Protein AF-A0A358J001-F1 (afdb_monomer_lite)

Sequence (86 aa):
MMNLPNGALVAVADGEKLSLFRNTGHNLDIQLKPMATPEIPERLSGAPGRRSSDANPDNDTQAEDGFAMGVAEALNHMALTNKIEA

Radius of gyration: 16.57 Å; chains: 1; bounding box: 40×23×44 Å

Structure (mmCIF, N/CA/C/O backbone):
data_AF-A0A358J001-F1
#
_entry.id   AF-A0A358J001-F1
#
loop_
_atom_site.group_PDB
_atom_site.id
_atom_site.type_symbol
_atom_site.label_atom_id
_atom_site.label_alt_id
_atom_site.label_comp_id
_atom_site.label_asym_id
_atom_site.label_entity_id
_atom_site.label_seq_id
_atom_site.pdbx_PDB_ins_code
_atom_site.Cartn_x
_atom_site.Cartn_y
_atom_site.Cartn_z
_atom_site.occupancy
_atom_site.B_iso_or_equiv
_atom_site.auth_seq_id
_atom_site.auth_comp_id
_atom_site.auth_asym_id
_atom_site.auth_atom_id
_atom_site.pdbx_PDB_model_num
ATOM 1 N N . MET A 1 1 ? -22.796 5.613 -2.345 1.00 59.59 1 MET A N 1
ATOM 2 C CA . MET A 1 1 ? -21.929 6.137 -1.269 1.00 59.59 1 MET A CA 1
ATOM 3 C C . MET A 1 1 ? -20.851 5.096 -1.010 1.00 59.59 1 MET A C 1
ATOM 5 O O . MET A 1 1 ? -21.217 3.940 -0.834 1.00 59.59 1 MET A O 1
ATOM 9 N N . MET A 1 2 ? -19.569 5.462 -1.054 1.00 69.19 2 MET A N 1
ATOM 10 C CA . MET A 1 2 ? -18.468 4.536 -0.753 1.00 69.19 2 MET A CA 1
ATOM 11 C C . MET A 1 2 ? -18.265 4.496 0.768 1.00 69.19 2 MET A C 1
ATOM 13 O O . MET A 1 2 ? -18.137 5.550 1.383 1.00 69.19 2 MET A O 1
ATOM 17 N N . ASN A 1 3 ? -18.269 3.306 1.367 1.00 81.25 3 ASN A N 1
ATOM 18 C CA . ASN A 1 3 ? -17.959 3.098 2.782 1.00 81.25 3 ASN A CA 1
ATOM 19 C C . ASN A 1 3 ? -16.601 2.398 2.858 1.00 81.25 3 ASN A C 1
ATOM 21 O O . ASN A 1 3 ? -16.496 1.239 2.452 1.00 81.25 3 ASN A O 1
ATOM 25 N N . LEU A 1 4 ? -15.565 3.107 3.310 1.00 83.50 4 LEU A N 1
ATOM 26 C CA . LEU A 1 4 ? -14.241 2.523 3.492 1.00 83.50 4 LEU A CA 1
ATOM 27 C C . LEU A 1 4 ? -14.191 1.913 4.899 1.00 83.50 4 LEU A C 1
ATOM 29 O O . LEU A 1 4 ? -14.272 2.662 5.874 1.00 83.50 4 LEU A O 1
ATOM 33 N N . PRO A 1 5 ? -14.089 0.581 5.044 1.00 87.44 5 PRO A N 1
ATOM 34 C CA . PRO A 1 5 ? -14.112 -0.031 6.362 1.00 87.44 5 PRO A CA 1
ATOM 35 C C . PRO A 1 5 ? -12.907 0.414 7.194 1.00 87.44 5 PRO A C 1
ATOM 37 O O . PRO A 1 5 ? -11.832 0.722 6.666 1.00 87.44 5 PRO A O 1
ATOM 40 N N . ASN A 1 6 ? -13.093 0.448 8.512 1.00 87.38 6 ASN A N 1
ATOM 41 C CA . ASN A 1 6 ? -11.982 0.585 9.445 1.00 87.38 6 ASN A CA 1
ATOM 42 C C . ASN A 1 6 ? -10.999 -0.576 9.221 1.00 87.38 6 ASN A C 1
ATOM 44 O O . ASN A 1 6 ? -11.428 -1.703 8.987 1.00 87.38 6 ASN A O 1
ATOM 48 N N . GLY A 1 7 ? -9.701 -0.286 9.228 1.00 86.12 7 GLY A N 1
ATOM 49 C CA . GLY A 1 7 ? -8.649 -1.258 8.932 1.00 86.12 7 GLY A CA 1
ATOM 50 C C . GLY A 1 7 ? -8.313 -1.403 7.446 1.00 86.12 7 GLY A C 1
ATOM 51 O O . GLY A 1 7 ? -7.283 -1.989 7.125 1.00 86.12 7 GLY A O 1
ATOM 52 N N . ALA A 1 8 ? -9.094 -0.817 6.527 1.00 88.75 8 ALA A N 1
ATOM 53 C CA . ALA A 1 8 ? -8.803 -0.909 5.097 1.00 88.75 8 ALA A CA 1
ATOM 54 C C . ALA A 1 8 ? -7.402 -0.373 4.762 1.00 88.75 8 ALA A C 1
ATOM 56 O O . ALA A 1 8 ? -7.044 0.744 5.149 1.00 88.75 8 ALA A O 1
ATOM 57 N N . LEU A 1 9 ? -6.631 -1.153 4.001 1.00 89.06 9 LEU A N 1
ATOM 58 C CA . LEU A 1 9 ? -5.389 -0.687 3.396 1.00 89.06 9 LEU A CA 1
ATOM 59 C C . LEU A 1 9 ? -5.714 0.143 2.150 1.00 89.06 9 LEU A C 1
ATOM 61 O O . LEU A 1 9 ? -6.458 -0.299 1.276 1.00 89.06 9 LEU A O 1
ATOM 65 N N . VAL A 1 10 ? -5.124 1.328 2.063 1.00 88.38 10 VAL A N 1
ATOM 66 C CA . VAL A 1 10 ? -5.224 2.222 0.912 1.00 88.38 10 VAL A CA 1
ATOM 67 C C . VAL A 1 10 ? -3.833 2.392 0.322 1.00 88.38 10 VAL A C 1
ATOM 69 O O . VAL A 1 10 ? -2.926 2.892 0.986 1.00 88.38 10 VAL A O 1
ATOM 72 N N . ALA A 1 11 ? -3.678 1.973 -0.929 1.00 88.19 11 ALA A N 1
ATOM 73 C CA . ALA A 1 11 ? -2.481 2.204 -1.720 1.00 88.19 11 ALA A CA 1
ATOM 74 C C . ALA A 1 11 ? -2.746 3.355 -2.693 1.00 88.19 11 ALA A C 1
ATOM 76 O O . ALA A 1 11 ? -3.680 3.290 -3.491 1.00 88.19 11 ALA A O 1
ATOM 77 N N . VAL A 1 12 ? -1.932 4.405 -2.614 1.00 87.56 12 VAL A N 1
ATOM 78 C CA . VAL A 1 12 ? -1.944 5.522 -3.562 1.00 87.56 12 VAL A CA 1
ATOM 79 C C . VAL A 1 12 ? -0.671 5.426 -4.390 1.00 87.56 12 VAL A C 1
ATOM 81 O O . VAL A 1 12 ? 0.422 5.532 -3.834 1.00 87.56 12 VAL A O 1
ATOM 84 N N . ALA A 1 13 ? -0.825 5.188 -5.690 1.00 82.94 13 ALA A N 1
ATOM 85 C CA . ALA A 1 13 ? 0.266 5.120 -6.655 1.00 82.94 13 ALA A CA 1
ATOM 86 C C . ALA A 1 13 ? 0.083 6.232 -7.695 1.00 82.94 13 ALA A C 1
ATOM 88 O O . ALA A 1 13 ? -0.995 6.331 -8.280 1.00 82.94 13 ALA A O 1
ATOM 89 N N . ASP A 1 14 ? 1.107 7.061 -7.897 1.00 75.25 14 ASP A N 1
ATOM 90 C CA . ASP A 1 14 ? 1.089 8.186 -8.850 1.00 75.25 14 ASP A CA 1
ATOM 91 C C . ASP A 1 14 ? 1.900 7.928 -10.136 1.00 75.25 14 ASP A C 1
ATOM 93 O O . ASP A 1 14 ? 1.952 8.796 -10.998 1.00 75.25 14 ASP A O 1
ATOM 97 N N . GLY A 1 15 ? 2.481 6.729 -10.280 1.00 68.44 15 GLY A N 1
ATOM 98 C CA . GLY A 1 15 ? 3.342 6.342 -11.407 1.00 68.44 15 GLY A CA 1
ATOM 99 C C . GLY A 1 15 ? 4.834 6.326 -11.065 1.00 68.44 15 GLY A C 1
ATOM 100 O O . GLY A 1 15 ? 5.592 5.615 -11.714 1.00 68.44 15 GLY A O 1
ATOM 101 N N . GLU A 1 16 ? 5.239 7.008 -9.992 1.00 68.81 16 GLU A N 1
ATOM 102 C CA . GLU A 1 16 ? 6.638 7.070 -9.539 1.00 68.81 16 GLU A CA 1
ATOM 103 C C . GLU A 1 16 ? 6.784 6.737 -8.047 1.00 68.81 16 GLU A C 1
ATOM 105 O O . GLU A 1 16 ? 7.832 6.289 -7.576 1.00 68.81 16 GLU A O 1
ATOM 110 N N . LYS A 1 17 ? 5.717 6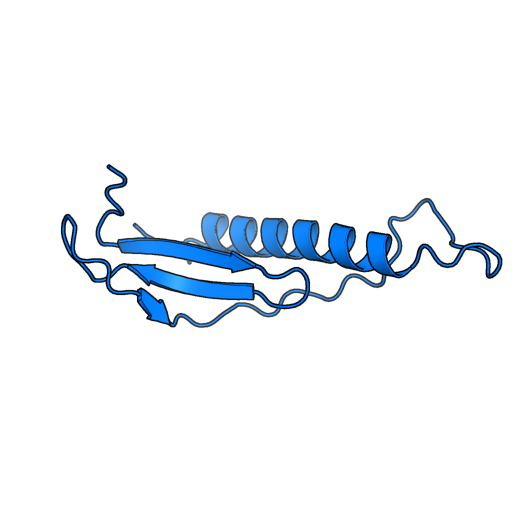.938 -7.273 1.00 76.00 17 LYS A N 1
ATOM 111 C CA . LYS A 1 17 ? 5.692 6.791 -5.826 1.00 76.00 17 LYS A CA 1
ATOM 112 C C . LYS A 1 17 ? 4.487 5.986 -5.369 1.00 76.00 17 LYS A C 1
ATOM 114 O O . LYS A 1 17 ? 3.353 6.186 -5.796 1.00 76.00 17 LYS A O 1
ATOM 119 N N . LEU A 1 18 ? 4.747 5.093 -4.418 1.00 81.19 18 LEU A N 1
ATOM 120 C CA . LEU A 1 18 ? 3.722 4.392 -3.658 1.00 81.19 18 LEU A CA 1
ATOM 121 C C . LEU A 1 18 ? 3.655 4.980 -2.250 1.00 81.19 18 LEU A C 1
ATOM 123 O O . LEU A 1 18 ? 4.660 5.100 -1.548 1.00 81.19 18 LEU A O 1
ATOM 127 N N . SER A 1 19 ? 2.453 5.331 -1.814 1.00 86.38 19 SER A N 1
ATOM 128 C CA . SER A 1 19 ? 2.170 5.682 -0.425 1.00 86.38 19 SER A CA 1
ATOM 129 C C . SER A 1 19 ? 1.100 4.752 0.121 1.00 86.38 19 SER A C 1
ATOM 131 O O . SER A 1 19 ? 0.039 4.588 -0.484 1.00 86.38 19 SER A O 1
ATOM 133 N N . LEU A 1 20 ? 1.388 4.134 1.264 1.00 88.88 20 LEU A N 1
ATOM 134 C CA . LEU A 1 20 ? 0.455 3.245 1.944 1.00 88.88 20 LEU A CA 1
ATOM 135 C C . LEU A 1 20 ? -0.183 3.942 3.137 1.00 88.88 20 LEU A C 1
ATOM 137 O O . LEU A 1 20 ? 0.487 4.611 3.924 1.00 88.88 20 LEU A O 1
ATOM 141 N N . PHE A 1 21 ? -1.482 3.726 3.298 1.00 90.62 21 PHE A N 1
ATOM 142 C CA . PHE A 1 21 ? -2.251 4.211 4.431 1.00 90.62 21 PHE A CA 1
ATOM 143 C C . PHE A 1 21 ? -3.149 3.112 4.976 1.00 90.62 21 PHE A C 1
ATOM 145 O O . PHE A 1 21 ? -3.593 2.229 4.244 1.00 90.62 21 PHE A O 1
ATOM 152 N N . ARG A 1 22 ? -3.482 3.211 6.260 1.00 90.50 22 ARG A N 1
ATOM 153 C CA . ARG A 1 22 ? -4.568 2.443 6.865 1.00 90.50 22 ARG A CA 1
ATOM 154 C C . ARG A 1 22 ? -5.693 3.376 7.250 1.00 90.50 22 ARG A C 1
ATOM 156 O O . ARG A 1 22 ? -5.451 4.391 7.904 1.00 90.50 22 ARG A O 1
ATOM 163 N N . ASN A 1 23 ? -6.914 3.021 6.874 1.00 90.44 23 ASN A N 1
ATOM 164 C CA . ASN A 1 23 ? -8.083 3.720 7.368 1.00 90.44 23 ASN A CA 1
ATOM 165 C C . ASN A 1 23 ? -8.284 3.397 8.853 1.00 90.44 23 ASN A C 1
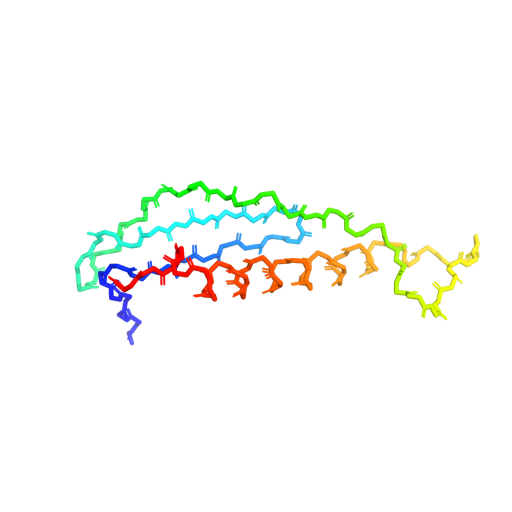ATOM 167 O O . ASN A 1 23 ? -8.519 2.248 9.216 1.00 90.44 23 ASN A O 1
ATOM 171 N N . THR A 1 24 ? -8.202 4.408 9.707 1.00 90.56 24 THR A N 1
ATOM 172 C CA . THR A 1 24 ? -8.510 4.328 11.140 1.00 90.56 24 THR A CA 1
ATOM 173 C C . THR A 1 24 ? -9.849 4.977 11.479 1.00 90.56 24 THR A C 1
ATOM 175 O O . THR A 1 24 ? -10.253 4.963 12.638 1.00 90.56 24 THR A O 1
ATOM 178 N N . GLY A 1 25 ? -10.533 5.547 10.485 1.00 86.12 25 GLY A N 1
ATOM 179 C CA . GLY A 1 25 ? -11.853 6.146 10.637 1.00 86.12 25 GLY A CA 1
ATOM 180 C C . GLY A 1 25 ? -12.977 5.106 10.682 1.00 86.12 25 GLY A C 1
ATOM 181 O O . GLY A 1 25 ? -12.752 3.910 10.469 1.00 86.12 25 GLY A O 1
ATOM 182 N N . HIS A 1 26 ? -14.196 5.551 10.982 1.00 82.38 26 HIS A N 1
ATOM 183 C CA . HIS A 1 26 ? -15.377 4.694 11.095 1.00 82.38 26 HIS A CA 1
ATOM 184 C C . HIS A 1 26 ? -16.536 5.241 10.257 1.00 82.38 26 HIS A C 1
ATOM 186 O O . HIS A 1 26 ? -16.816 6.440 10.257 1.00 82.38 26 HIS A O 1
ATOM 192 N N . ASN A 1 27 ? -17.282 4.336 9.617 1.00 77.25 27 ASN A N 1
ATOM 193 C CA . ASN A 1 27 ? -18.423 4.669 8.763 1.00 77.25 27 ASN A CA 1
ATOM 194 C C . ASN A 1 27 ? -18.026 5.651 7.642 1.00 77.25 27 ASN A C 1
ATOM 196 O O . ASN A 1 27 ? -17.197 5.335 6.797 1.00 77.25 27 ASN A O 1
ATOM 200 N N . LEU A 1 28 ? -18.625 6.843 7.627 1.00 81.62 28 LEU A N 1
ATOM 201 C CA . LEU A 1 28 ? -18.388 7.871 6.612 1.00 81.62 28 LEU A CA 1
ATOM 202 C C . LEU A 1 28 ? -17.229 8.815 6.962 1.00 81.62 28 LEU A C 1
AT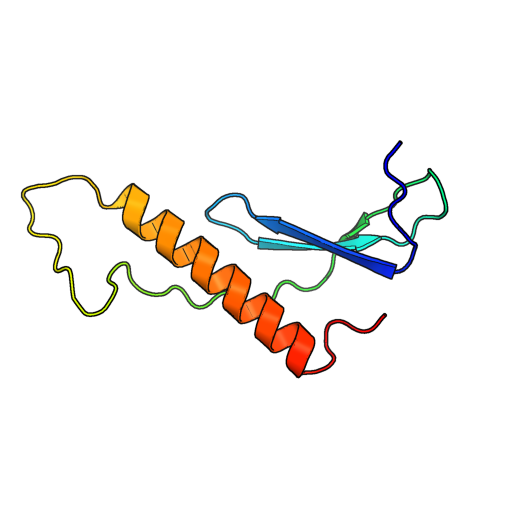OM 204 O O . LEU A 1 28 ? -16.855 9.633 6.126 1.00 81.62 28 LEU A O 1
ATOM 208 N N . ASP A 1 29 ? -16.673 8.716 8.172 1.00 84.25 29 ASP A N 1
ATOM 209 C CA . ASP A 1 29 ? -15.499 9.489 8.572 1.00 84.25 29 ASP A CA 1
ATOM 210 C C . ASP A 1 29 ? -14.234 8.716 8.185 1.00 84.25 29 ASP A C 1
ATOM 212 O O . ASP A 1 29 ? -13.900 7.706 8.805 1.00 84.25 29 ASP A O 1
ATOM 216 N N . ILE A 1 30 ? -13.564 9.155 7.116 1.00 87.94 30 ILE A N 1
ATOM 217 C CA . ILE A 1 30 ? -12.345 8.528 6.595 1.00 87.94 30 ILE A CA 1
ATOM 218 C C . ILE A 1 30 ? -11.136 9.213 7.230 1.00 87.94 30 ILE A C 1
ATOM 220 O O . ILE A 1 30 ? -10.907 10.402 7.018 1.00 87.94 30 ILE A O 1
ATOM 224 N N . GLN A 1 31 ? -10.313 8.441 7.942 1.00 90.19 31 GLN A N 1
ATOM 225 C CA . GLN A 1 31 ? -9.061 8.924 8.525 1.00 90.19 31 GLN A CA 1
ATOM 226 C C . GLN A 1 31 ? -7.917 8.028 8.067 1.00 90.19 31 GLN A C 1
ATOM 228 O O . GLN A 1 31 ? -7.874 6.851 8.407 1.00 90.19 31 GLN A O 1
ATOM 233 N N . LEU A 1 32 ? -6.993 8.571 7.278 1.00 90.88 32 LEU A N 1
ATOM 234 C CA . LEU A 1 32 ? -5.892 7.805 6.700 1.00 90.88 32 LEU A CA 1
ATOM 235 C C . LEU A 1 32 ? -4.620 7.996 7.526 1.00 90.88 32 LEU A C 1
ATOM 237 O O . LEU A 1 32 ? -4.035 9.077 7.549 1.00 90.88 32 LEU A O 1
ATOM 241 N N . LYS A 1 33 ? -4.170 6.927 8.186 1.00 91.00 33 LYS A N 1
ATOM 242 C CA . LYS A 1 33 ? -2.895 6.902 8.901 1.00 91.00 33 LYS A CA 1
ATOM 243 C C . LYS A 1 33 ? -1.783 6.410 7.967 1.00 91.00 33 LYS A C 1
ATOM 245 O O . LYS A 1 33 ? -1.923 5.305 7.439 1.00 91.00 33 LYS A O 1
ATOM 250 N N . PRO A 1 34 ? -0.682 7.164 7.783 1.00 89.12 34 PRO A N 1
ATOM 251 C CA . PRO A 1 34 ? 0.450 6.714 6.978 1.00 89.12 34 PRO A CA 1
ATOM 252 C C . PRO A 1 34 ? 1.043 5.410 7.514 1.00 89.12 34 PRO A C 1
ATOM 254 O O . PRO A 1 34 ? 1.180 5.227 8.727 1.00 89.12 34 PRO A O 1
ATOM 257 N N . MET A 1 35 ? 1.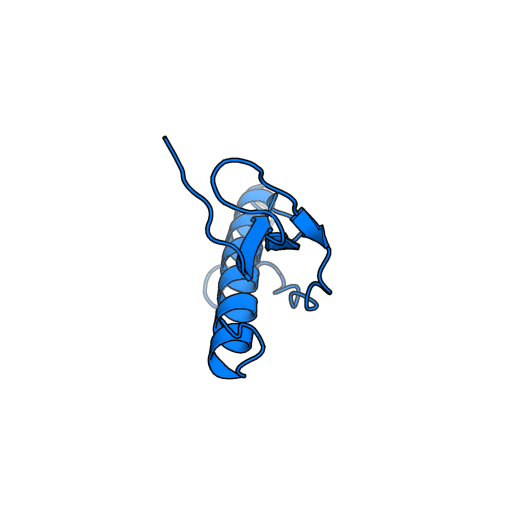416 4.522 6.601 1.00 86.12 35 MET A N 1
ATOM 258 C CA . MET A 1 35 ? 2.135 3.283 6.880 1.00 86.12 35 MET A CA 1
ATOM 259 C C . MET A 1 35 ? 3.519 3.321 6.236 1.00 86.12 35 MET A C 1
ATOM 261 O O . MET A 1 35 ? 3.770 4.095 5.314 1.00 86.12 35 MET A O 1
ATOM 265 N N . ALA A 1 36 ? 4.422 2.463 6.712 1.00 81.31 36 ALA A N 1
ATOM 266 C CA . ALA A 1 36 ? 5.697 2.257 6.043 1.00 81.31 36 ALA A CA 1
ATOM 267 C C . ALA A 1 36 ? 5.449 1.669 4.645 1.00 81.31 36 ALA A C 1
ATOM 269 O O . ALA A 1 36 ? 4.912 0.566 4.519 1.00 81.31 36 ALA A O 1
ATOM 270 N N . THR A 1 37 ? 5.830 2.411 3.608 1.00 75.62 37 THR A N 1
ATOM 271 C CA . THR A 1 37 ? 5.836 1.901 2.238 1.00 75.62 37 THR A CA 1
ATOM 272 C C . THR A 1 37 ? 7.035 0.960 2.074 1.00 75.62 37 THR A C 1
ATOM 274 O O . THR A 1 37 ? 8.146 1.350 2.442 1.00 75.62 37 THR A O 1
ATOM 277 N N . PRO A 1 38 ? 6.854 -0.265 1.549 1.00 70.56 38 PRO A N 1
ATOM 278 C CA . PRO A 1 38 ? 7.987 -1.095 1.159 1.00 70.56 38 PRO A CA 1
ATOM 279 C C . PRO A 1 38 ? 8.770 -0.420 0.029 1.00 70.56 38 PRO A C 1
ATOM 281 O O . PRO A 1 38 ? 8.187 0.264 -0.812 1.00 70.56 38 PRO A O 1
ATOM 284 N N . GLU A 1 39 ? 10.081 -0.640 -0.020 1.00 67.94 39 GLU A N 1
ATOM 285 C CA . GLU A 1 39 ? 10.855 -0.265 -1.201 1.00 67.94 39 GLU A CA 1
ATOM 286 C C . GLU A 1 39 ? 10.310 -1.031 -2.406 1.00 67.94 39 GLU A C 1
ATOM 288 O O . GLU A 1 39 ? 10.235 -2.264 -2.396 1.00 67.94 39 GLU A O 1
ATOM 293 N N . ILE A 1 40 ? 9.887 -0.290 -3.428 1.00 65.06 40 ILE A N 1
ATOM 294 C CA . ILE A 1 40 ? 9.552 -0.886 -4.712 1.00 65.06 40 ILE A CA 1
ATOM 295 C C . ILE A 1 40 ? 10.874 -1.067 -5.441 1.00 65.06 40 ILE A C 1
ATOM 297 O O . ILE A 1 40 ? 11.561 -0.071 -5.672 1.00 65.06 40 ILE A O 1
ATOM 301 N N . PRO A 1 41 ? 11.263 -2.305 -5.781 1.00 55.91 41 PRO A N 1
ATOM 302 C CA . PRO A 1 41 ? 12.455 -2.503 -6.579 1.00 55.91 41 PRO A CA 1
ATOM 303 C C . PRO A 1 41 ? 12.250 -1.795 -7.919 1.00 55.91 41 PRO A C 1
ATOM 305 O O . PRO A 1 41 ? 11.342 -2.152 -8.672 1.00 55.91 41 PRO A O 1
ATOM 308 N N . GLU A 1 42 ? 13.090 -0.800 -8.217 1.00 48.81 42 GLU A N 1
ATOM 309 C CA . GLU A 1 42 ? 13.204 -0.254 -9.567 1.00 48.81 42 G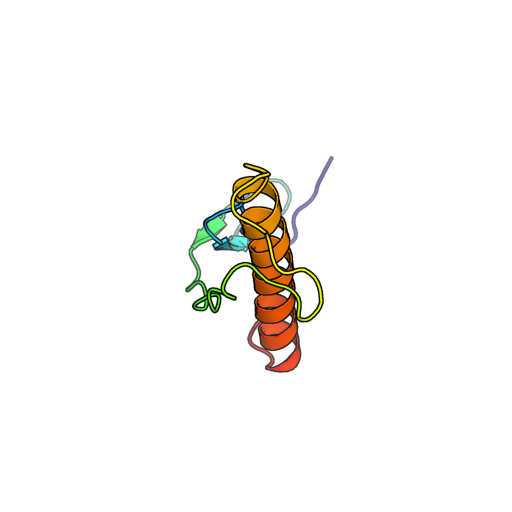LU A CA 1
ATOM 310 C C . GLU A 1 42 ? 13.597 -1.407 -10.490 1.00 48.81 42 GLU A C 1
ATOM 312 O O . GLU A 1 42 ? 14.750 -1.847 -10.538 1.00 48.81 42 GLU A O 1
ATOM 317 N N . ARG A 1 43 ? 12.627 -1.946 -11.229 1.00 48.56 43 ARG A N 1
ATOM 318 C CA . ARG A 1 43 ? 12.968 -2.732 -12.403 1.00 48.56 43 ARG A CA 1
ATOM 319 C C . ARG A 1 43 ? 13.393 -1.731 -13.456 1.00 48.56 43 ARG A C 1
ATOM 321 O O . ARG A 1 43 ? 12.563 -0.982 -13.958 1.00 48.56 43 ARG A O 1
ATOM 328 N N . LEU A 1 44 ? 14.689 -1.738 -13.764 1.00 40.69 44 LEU A N 1
ATOM 329 C CA . LEU A 1 44 ? 15.237 -1.127 -14.969 1.00 40.69 44 LEU A CA 1
ATOM 330 C C . LEU A 1 44 ? 14.265 -1.404 -16.119 1.00 40.69 44 LEU A C 1
ATOM 332 O O . LEU A 1 44 ? 14.004 -2.568 -16.431 1.00 40.69 44 LEU A O 1
ATOM 336 N N . SER A 1 45 ? 13.700 -0.331 -16.673 1.00 39.53 45 SER A N 1
ATOM 337 C CA . SER A 1 45 ? 12.891 -0.330 -17.890 1.00 39.53 45 SER A CA 1
ATOM 338 C C . SER A 1 45 ? 13.430 -1.376 -18.871 1.00 39.53 45 SER A C 1
ATOM 340 O O . SER A 1 45 ? 14.579 -1.303 -19.313 1.00 39.53 45 SER A O 1
ATOM 342 N N . GLY A 1 46 ? 12.641 -2.419 -19.125 1.00 37.66 46 GLY A N 1
ATOM 343 C CA . GLY A 1 46 ? 13.069 -3.529 -19.968 1.00 37.66 46 GLY A CA 1
ATOM 344 C C . GLY A 1 46 ? 12.544 -4.874 -19.500 1.00 37.66 46 GLY A C 1
ATOM 345 O O . GLY A 1 46 ? 13.272 -5.684 -18.924 1.00 37.66 46 GLY A O 1
ATOM 346 N N . ALA A 1 47 ? 11.289 -5.171 -19.839 1.00 36.75 47 ALA A N 1
ATOM 347 C CA . ALA A 1 47 ? 10.870 -6.560 -19.973 1.00 36.75 47 ALA A CA 1
ATOM 348 C C . ALA A 1 47 ? 11.916 -7.326 -20.822 1.00 36.75 47 ALA A C 1
ATOM 350 O O . ALA A 1 47 ? 12.369 -6.795 -21.846 1.00 36.75 47 ALA A O 1
ATOM 351 N N . PRO A 1 48 ? 12.314 -8.557 -20.446 1.00 36.69 48 PRO A N 1
ATOM 352 C CA . PRO A 1 48 ? 13.281 -9.338 -21.206 1.00 36.69 48 PRO A CA 1
ATOM 353 C C . PRO A 1 48 ? 12.649 -9.736 -22.546 1.00 36.69 48 PRO A C 1
ATOM 355 O O . PRO A 1 48 ? 11.977 -10.755 -22.662 1.00 36.69 48 PRO A O 1
ATOM 358 N N . GLY A 1 49 ? 12.805 -8.880 -23.556 1.00 41.69 49 GLY A N 1
ATOM 359 C CA . GLY A 1 49 ? 12.206 -9.086 -24.874 1.00 41.69 49 GLY A CA 1
ATOM 360 C C . GLY A 1 49 ? 12.064 -7.840 -25.745 1.00 41.69 49 GLY A C 1
ATOM 361 O O . GLY A 1 49 ? 11.963 -7.987 -26.961 1.00 41.69 49 GLY A O 1
ATOM 362 N N . ARG A 1 50 ? 12.109 -6.620 -25.191 1.00 46.31 50 ARG A N 1
ATOM 363 C CA . ARG A 1 50 ? 12.139 -5.396 -26.008 1.00 46.31 50 ARG A CA 1
ATOM 364 C C . ARG A 1 50 ? 13.330 -4.536 -25.619 1.00 46.31 50 ARG A C 1
ATOM 366 O O . ARG A 1 50 ? 13.334 -3.884 -24.586 1.00 46.31 50 ARG A O 1
ATOM 373 N N . ARG A 1 51 ? 14.370 -4.576 -26.454 1.00 38.75 51 ARG A N 1
ATOM 374 C CA . ARG A 1 51 ? 15.456 -3.597 -26.400 1.00 38.75 51 ARG A CA 1
ATOM 375 C C . ARG A 1 51 ? 14.944 -2.330 -27.076 1.00 38.75 51 ARG A C 1
ATOM 377 O O . ARG A 1 51 ? 14.690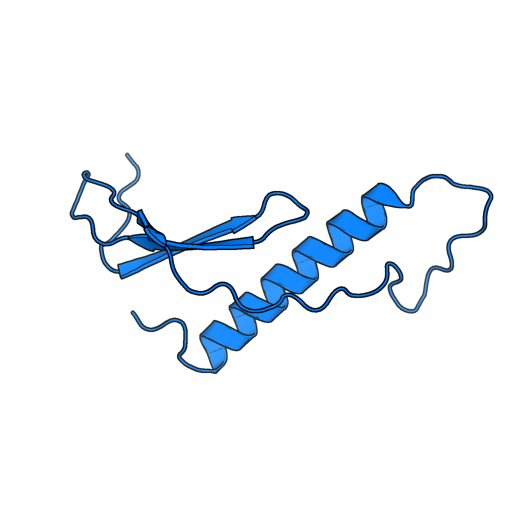 -2.361 -28.278 1.00 38.75 51 ARG A O 1
ATOM 384 N N . SER A 1 52 ? 14.773 -1.253 -26.318 1.00 39.66 52 SER A N 1
ATOM 385 C CA . SER A 1 52 ? 14.608 0.079 -26.899 1.00 39.66 52 SER A CA 1
ATOM 386 C C . SER A 1 52 ? 15.907 0.448 -27.611 1.00 39.66 52 SER A C 1
ATOM 388 O O . SER A 1 52 ? 16.972 0.493 -27.003 1.00 39.66 52 SER A O 1
ATOM 390 N N . SER A 1 53 ? 15.828 0.616 -28.927 1.00 42.19 53 SER A N 1
ATOM 391 C CA . SER A 1 53 ? 16.855 1.272 -29.735 1.00 42.19 53 SER A CA 1
ATOM 392 C C . SER A 1 53 ? 16.686 2.788 -29.631 1.00 42.19 53 SER A C 1
ATOM 394 O O . SER A 1 53 ? 15.543 3.244 -29.598 1.00 42.19 53 SER A O 1
ATOM 396 N N . ASP A 1 54 ? 17.788 3.546 -29.684 1.00 45.19 54 ASP A N 1
ATOM 397 C CA . ASP A 1 54 ? 17.908 5.023 -29.582 1.00 45.19 54 ASP A CA 1
ATOM 398 C C . ASP A 1 54 ? 17.067 5.860 -30.584 1.00 45.19 54 ASP A C 1
ATOM 400 O O . ASP A 1 54 ? 17.268 7.062 -30.735 1.00 45.19 54 ASP A O 1
ATOM 404 N N . ALA A 1 55 ? 16.130 5.241 -31.304 1.00 51.28 55 ALA A N 1
ATOM 405 C CA . ALA A 1 55 ? 15.296 5.836 -32.342 1.00 51.28 55 ALA A CA 1
ATOM 406 C C . ALA A 1 55 ? 13.813 6.010 -31.950 1.00 51.28 55 ALA A C 1
ATOM 408 O O . ALA A 1 55 ? 13.041 6.476 -32.785 1.00 51.28 55 ALA A O 1
ATOM 409 N N . ASN A 1 56 ? 13.392 5.649 -30.728 1.00 45.81 56 ASN A N 1
ATOM 410 C CA . ASN A 1 56 ? 12.018 5.883 -30.265 1.00 45.81 56 ASN A CA 1
ATOM 411 C C . ASN A 1 56 ? 11.999 6.431 -28.821 1.00 45.81 56 ASN A C 1
ATOM 413 O O . ASN A 1 56 ? 12.320 5.678 -27.899 1.00 45.81 56 ASN A O 1
ATOM 417 N N . PRO A 1 57 ? 11.640 7.709 -28.592 1.00 43.44 57 PRO A N 1
ATOM 418 C CA . PRO A 1 57 ? 11.490 8.280 -27.257 1.00 43.44 57 PRO A CA 1
ATOM 419 C C . PRO A 1 57 ? 10.155 7.826 -26.636 1.00 43.44 57 PRO A C 1
ATOM 421 O O . PRO A 1 57 ? 9.264 8.626 -26.400 1.00 43.44 57 PRO A O 1
ATOM 424 N N . ASP A 1 58 ? 10.021 6.519 -26.405 1.00 51.03 58 ASP A N 1
ATOM 425 C CA . ASP A 1 58 ? 8.915 5.856 -25.684 1.00 51.03 58 ASP A CA 1
ATOM 426 C C . ASP A 1 58 ? 9.440 5.262 -24.360 1.00 51.03 58 ASP A C 1
ATOM 428 O O . ASP A 1 58 ? 9.049 4.179 -23.911 1.00 51.03 58 ASP A O 1
ATOM 432 N N . ASN A 1 59 ? 10.442 5.918 -23.773 1.00 51.62 59 ASN A N 1
ATOM 433 C CA . ASN A 1 59 ? 11.096 5.444 -22.557 1.00 51.62 59 ASN A CA 1
ATOM 434 C C . ASN A 1 59 ? 10.240 5.711 -21.306 1.00 51.62 59 ASN A C 1
ATOM 436 O O . ASN A 1 59 ? 10.299 4.928 -20.360 1.00 51.62 59 ASN A O 1
ATOM 440 N N . ASP A 1 60 ? 9.409 6.756 -21.340 1.00 51.50 60 ASP A N 1
ATOM 441 C CA . ASP A 1 60 ? 8.559 7.174 -20.219 1.00 51.50 60 ASP A CA 1
ATOM 442 C C . ASP A 1 60 ? 7.416 6.169 -19.988 1.00 51.50 60 ASP A C 1
ATOM 444 O O . ASP A 1 60 ? 7.218 5.689 -18.875 1.00 51.50 60 ASP A O 1
ATOM 448 N N . THR A 1 61 ? 6.770 5.704 -21.062 1.00 52.66 61 THR A N 1
ATOM 449 C CA . THR A 1 61 ? 5.695 4.697 -21.017 1.00 52.66 61 THR A CA 1
ATOM 450 C C . THR A 1 61 ? 6.176 3.353 -20.449 1.00 52.66 61 THR A C 1
ATOM 452 O O . THR A 1 61 ? 5.446 2.655 -19.751 1.00 52.66 61 THR A O 1
ATOM 455 N N . GLN A 1 62 ? 7.435 2.981 -20.715 1.00 53.84 62 GLN A N 1
ATOM 456 C CA . GLN A 1 62 ? 8.028 1.731 -20.220 1.00 53.84 62 GLN A CA 1
ATOM 457 C C . GLN A 1 62 ? 8.413 1.796 -18.738 1.00 53.84 62 GLN A C 1
ATOM 459 O O . GLN A 1 62 ? 8.388 0.769 -18.054 1.00 53.84 62 GLN A O 1
ATOM 464 N N . ALA A 1 63 ? 8.773 2.982 -18.246 1.00 57.66 63 ALA A N 1
ATOM 465 C CA . ALA A 1 63 ? 9.052 3.197 -16.834 1.00 57.66 63 ALA A CA 1
ATOM 466 C C . ALA A 1 63 ? 7.759 3.126 -16.003 1.00 57.66 63 ALA A C 1
ATOM 468 O O . ALA A 1 63 ? 7.726 2.428 -14.988 1.00 57.66 63 ALA A O 1
ATOM 469 N N . GLU A 1 64 ? 6.679 3.749 -16.484 1.00 55.19 64 GLU A N 1
ATOM 470 C CA . GLU A 1 64 ? 5.366 3.742 -15.824 1.00 55.19 64 GLU A CA 1
ATOM 471 C C . GLU A 1 64 ? 4.747 2.332 -15.759 1.00 55.19 64 GLU A C 1
ATOM 473 O O . GLU A 1 64 ? 4.311 1.884 -14.691 1.00 55.19 64 GLU A O 1
ATOM 478 N N . ASP A 1 65 ? 4.786 1.576 -16.864 1.00 59.62 65 ASP A N 1
ATOM 479 C CA . ASP A 1 65 ? 4.315 0.183 -16.902 1.00 59.62 65 ASP A CA 1
ATOM 480 C C . ASP A 1 65 ? 5.134 -0.727 -15.963 1.00 59.62 65 ASP A C 1
ATOM 482 O O . ASP A 1 65 ? 4.600 -1.631 -15.304 1.00 59.62 65 ASP A O 1
ATOM 486 N N . GLY A 1 66 ? 6.447 -0.482 -15.868 1.00 62.28 66 GLY A N 1
ATOM 487 C CA . GLY A 1 66 ? 7.345 -1.183 -14.951 1.00 62.28 66 GLY A CA 1
ATOM 488 C C . GLY A 1 66 ? 7.023 -0.903 -13.481 1.00 62.28 66 GLY A C 1
ATOM 489 O O . GLY A 1 66 ? 7.033 -1.826 -12.658 1.00 62.28 66 GLY A O 1
ATOM 490 N N . PHE A 1 67 ? 6.671 0.343 -13.162 1.00 69.12 67 PHE A N 1
ATOM 491 C CA . PHE A 1 67 ? 6.311 0.766 -11.814 1.00 69.12 67 PHE A CA 1
ATOM 492 C C . PHE A 1 67 ? 4.998 0.134 -11.339 1.00 69.12 67 PHE A C 1
ATOM 494 O O . PHE A 1 67 ? 4.945 -0.420 -10.239 1.00 69.12 67 PHE A O 1
ATOM 501 N N . ALA A 1 68 ? 3.956 0.122 -12.178 1.00 72.31 68 ALA A N 1
ATOM 502 C CA . ALA A 1 68 ? 2.669 -0.486 -11.833 1.00 72.31 68 ALA A CA 1
ATOM 503 C C . ALA A 1 68 ? 2.797 -1.987 -11.509 1.00 72.31 68 ALA A C 1
ATOM 505 O O . ALA A 1 68 ? 2.218 -2.471 -10.529 1.00 72.31 68 ALA A O 1
ATOM 506 N N . MET A 1 69 ? 3.610 -2.725 -12.277 1.00 75.12 69 MET A N 1
ATOM 507 C CA . MET A 1 69 ? 3.928 -4.121 -11.959 1.00 75.12 69 MET A CA 1
ATOM 508 C C . MET A 1 69 ? 4.703 -4.259 -10.643 1.00 75.12 69 MET A C 1
ATOM 510 O O . MET A 1 69 ? 4.396 -5.154 -9.855 1.00 75.12 69 MET A O 1
ATOM 514 N N . GLY A 1 70 ? 5.676 -3.379 -10.382 1.00 75.06 70 GLY A N 1
ATOM 515 C CA . GLY A 1 70 ? 6.440 -3.365 -9.130 1.00 75.06 70 GLY A CA 1
ATOM 516 C C . GLY A 1 70 ? 5.560 -3.116 -7.901 1.00 75.06 70 GLY A C 1
ATOM 517 O O . GLY A 1 70 ? 5.685 -3.822 -6.898 1.00 75.06 70 GLY A O 1
ATOM 518 N N . VAL A 1 71 ? 4.608 -2.180 -7.996 1.00 80.00 71 VAL A N 1
ATOM 519 C CA . VAL A 1 71 ? 3.587 -1.932 -6.963 1.00 80.00 71 VAL A CA 1
ATOM 520 C C . VAL A 1 71 ? 2.752 -3.189 -6.722 1.00 80.00 71 VAL A C 1
ATOM 522 O O . VAL A 1 71 ? 2.565 -3.592 -5.572 1.00 80.00 71 VAL A O 1
ATOM 525 N N . ALA A 1 72 ? 2.263 -3.829 -7.788 1.00 81.50 72 ALA A N 1
ATOM 526 C CA . ALA A 1 72 ? 1.436 -5.027 -7.677 1.00 81.50 72 ALA A CA 1
ATOM 527 C C . ALA A 1 72 ? 2.194 -6.191 -7.019 1.00 81.50 72 ALA A C 1
ATOM 529 O O . ALA A 1 72 ? 1.649 -6.857 -6.138 1.00 81.50 72 ALA A O 1
ATOM 530 N N . GLU A 1 73 ? 3.460 -6.410 -7.384 1.00 81.56 73 GLU A N 1
ATOM 531 C CA . GLU A 1 73 ? 4.313 -7.417 -6.747 1.00 81.56 73 GLU A CA 1
ATOM 532 C C . GLU A 1 73 ? 4.573 -7.117 -5.270 1.00 81.56 73 GLU A C 1
ATOM 534 O O . GLU A 1 73 ? 4.443 -8.018 -4.438 1.00 81.56 73 GLU A O 1
ATOM 539 N N . ALA A 1 74 ? 4.892 -5.866 -4.926 1.00 79.31 74 ALA A N 1
ATOM 540 C CA . ALA A 1 74 ? 5.138 -5.462 -3.545 1.00 79.31 74 ALA A CA 1
ATOM 541 C C . ALA A 1 74 ? 3.893 -5.670 -2.669 1.00 79.31 74 ALA A C 1
ATOM 543 O O . ALA A 1 74 ? 3.984 -6.256 -1.587 1.00 79.31 74 ALA A O 1
ATOM 544 N N . LEU A 1 75 ? 2.717 -5.262 -3.157 1.00 83.00 75 LEU A N 1
ATOM 545 C CA . LEU A 1 75 ? 1.445 -5.464 -2.461 1.00 83.00 75 LEU A CA 1
ATOM 546 C C . LEU A 1 75 ? 1.088 -6.950 -2.340 1.00 83.00 75 LEU A C 1
ATOM 548 O O . LEU A 1 75 ? 0.680 -7.392 -1.266 1.00 83.00 75 LEU A O 1
ATOM 552 N N . ASN A 1 76 ? 1.288 -7.737 -3.400 1.00 83.19 76 ASN A N 1
ATOM 553 C CA . ASN A 1 76 ? 1.046 -9.178 -3.371 1.00 83.19 76 ASN A CA 1
ATOM 554 C C . ASN A 1 76 ? 1.967 -9.879 -2.360 1.00 83.19 76 ASN A C 1
ATOM 556 O O . ASN A 1 76 ? 1.512 -10.684 -1.551 1.00 83.19 76 ASN A O 1
ATOM 560 N N . HIS A 1 77 ? 3.252 -9.523 -2.328 1.00 80.81 77 HIS A N 1
ATOM 561 C CA . HIS A 1 77 ? 4.193 -10.040 -1.339 1.00 80.81 77 HIS A CA 1
ATOM 562 C C . HIS A 1 77 ? 3.798 -9.644 0.092 1.00 80.81 77 HIS A C 1
ATOM 564 O O . HIS A 1 77 ? 3.862 -10.467 1.005 1.00 80.81 77 HIS A O 1
ATOM 570 N N . MET A 1 78 ? 3.345 -8.406 0.314 1.00 79.75 78 MET A N 1
ATOM 571 C CA . MET A 1 78 ? 2.835 -7.987 1.622 1.00 79.75 78 MET A CA 1
ATOM 572 C C . MET A 1 78 ? 1.587 -8.778 2.046 1.00 79.75 78 MET A C 1
ATOM 574 O O . MET A 1 78 ? 1.476 -9.132 3.219 1.00 79.75 78 MET A O 1
ATOM 578 N N . ALA A 1 79 ? 0.678 -9.088 1.117 1.00 80.81 79 ALA A N 1
ATOM 579 C CA . ALA A 1 79 ? -0.488 -9.927 1.392 1.00 80.81 79 ALA A CA 1
ATOM 580 C C . ALA A 1 79 ? -0.067 -11.356 1.773 1.00 80.81 79 ALA A C 1
ATOM 582 O O . ALA A 1 79 ? -0.496 -11.879 2.797 1.00 80.81 79 ALA A O 1
ATOM 583 N N . LEU A 1 80 ? 0.838 -11.959 0.995 1.00 82.06 80 LEU A N 1
ATOM 584 C CA . LEU A 1 80 ? 1.342 -13.318 1.225 1.00 82.06 80 LEU A CA 1
ATOM 585 C C . LEU A 1 80 ? 2.174 -13.454 2.509 1.00 82.06 80 LEU A C 1
ATOM 587 O O . LEU A 1 80 ? 2.244 -14.537 3.083 1.00 82.06 80 LEU A O 1
ATOM 591 N N . THR A 1 81 ? 2.808 -12.373 2.967 1.00 80.56 81 THR A N 1
ATOM 592 C CA . THR A 1 81 ? 3.620 -12.357 4.196 1.00 80.56 81 THR A CA 1
ATOM 593 C C . THR A 1 81 ? 2.844 -11.917 5.440 1.00 80.56 81 THR A C 1
ATOM 595 O O . THR A 1 81 ? 3.469 -11.637 6.462 1.00 80.56 81 THR A O 1
ATOM 598 N N . ASN A 1 82 ? 1.506 -11.848 5.377 1.00 72.00 82 ASN A N 1
ATOM 599 C CA . ASN A 1 82 ? 0.639 -11.344 6.454 1.00 72.00 82 ASN A CA 1
ATOM 600 C C . ASN A 1 82 ? 1.053 -9.950 6.958 1.00 72.00 82 ASN A C 1
ATOM 602 O O . ASN A 1 82 ? 0.882 -9.609 8.122 1.00 72.00 82 ASN A O 1
ATOM 606 N N . LYS A 1 83 ? 1.616 -9.110 6.084 1.00 67.00 83 LYS A N 1
ATOM 607 C CA . LYS A 1 83 ? 1.889 -7.695 6.387 1.00 67.00 83 LYS A CA 1
ATOM 608 C C . LYS A 1 83 ? 0.697 -6.794 6.061 1.00 67.00 83 LYS A C 1
ATOM 610 O O . LYS A 1 83 ? 0.705 -5.613 6.403 1.00 67.00 83 LYS A O 1
ATOM 615 N N . ILE A 1 84 ? -0.321 -7.353 5.410 1.00 66.62 84 ILE A N 1
ATOM 616 C CA . ILE A 1 84 ? -1.643 -6.760 5.211 1.00 66.62 84 ILE A CA 1
ATOM 617 C C . ILE A 1 84 ? -2.622 -7.591 6.045 1.00 66.62 84 ILE A C 1
ATOM 619 O O . ILE A 1 84 ? -3.360 -8.408 5.508 1.00 66.62 84 ILE A O 1
ATOM 623 N N . GLU A 1 85 ? -2.583 -7.459 7.371 1.00 62.66 85 GLU A N 1
ATOM 624 C CA . GLU A 1 85 ? -3.631 -8.061 8.208 1.00 62.66 85 GLU A CA 1
ATOM 625 C C . GLU A 1 85 ? -4.917 -7.229 8.151 1.00 62.66 85 GLU A C 1
ATOM 627 O O . GLU A 1 85 ? -4.876 -6.022 7.876 1.00 62.66 85 GLU A O 1
ATOM 632 N N . ALA A 1 86 ? -6.049 -7.901 8.369 1.00 47.12 86 ALA A N 1
ATOM 633 C CA . ALA A 1 86 ? -7.384 -7.314 8.459 1.00 47.12 86 ALA A CA 1
ATOM 634 C C . ALA A 1 86 ? -7.512 -6.413 9.695 1.00 47.12 86 ALA A C 1
ATOM 636 O O . ALA A 1 86 ? -7.140 -6.868 10.797 1.00 47.12 86 ALA A O 1
#

Foldseek 3Di:
DDFQAQLDWDWDDPLPDIWIWGFNDHGPDTDTHTDDDDDQPQDDQDDPPDDDDPPDPCSSVSSSVSRVVSVVVSVVVCVVVVVSPD

Secondary structure (DSSP, 8-state):
-----TT-EEEEE-SS-EEEEEE---TT---EEE-PPPPPP---S--TT----TT---HHHHHHHHHHHHHHHHHHHHHHTT-S--

pLDDT: mean 70.09, std 17.22, range [36.69, 91.0]